Protein AF-A0A316C972-F1 (afdb_monomer)

Organism: Pseudaminobacter salicylatoxidans (NCBI:txid93369)

Radius of gyration: 25.48 Å; Cα contacts (8 Å, |Δi|>4): 4; chains: 1; bounding box: 49×30×60 Å

Foldseek 3Di:
DVVVVVVVVVVVVCVVVVVVVCVVPDDDPCRVPDDPDDPCPDPPCPPDPDD

Mean predicted aligned error: 11.37 Å

Structure (mmCIF, N/CA/C/O backbone):
data_AF-A0A316C972-F1
#
_entry.id   AF-A0A316C972-F1
#
loop_
_atom_site.group_PDB
_atom_site.i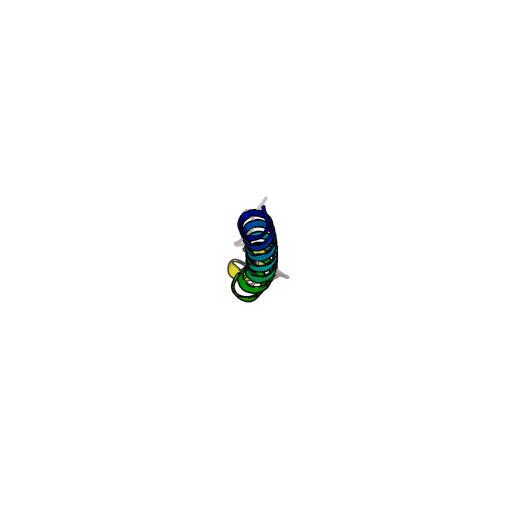d
_atom_site.type_symbol
_atom_site.label_atom_id
_atom_site.label_alt_id
_atom_site.label_comp_id
_atom_site.label_asym_id
_atom_site.label_entity_id
_atom_site.label_seq_id
_atom_site.pdbx_PDB_ins_code
_atom_site.Cartn_x
_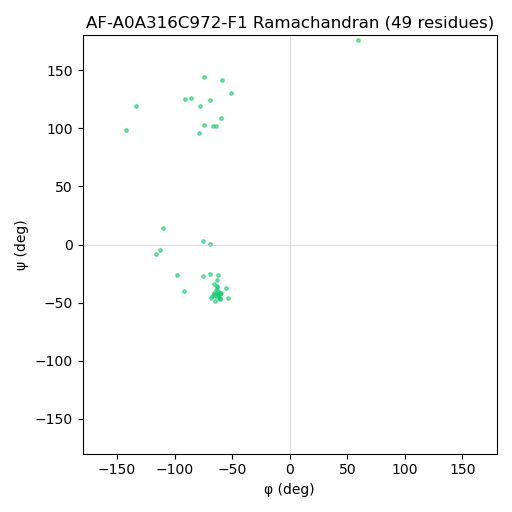atom_site.Cartn_y
_atom_site.Cartn_z
_atom_site.occupancy
_atom_site.B_iso_or_equiv
_atom_site.auth_seq_id
_atom_site.auth_comp_id
_atom_site.auth_asym_id
_atom_site.auth_atom_id
_atom_site.pdbx_PDB_model_num
ATOM 1 N N . MET A 1 1 ? -23.115 -0.322 23.724 1.00 80.19 1 MET A N 1
ATOM 2 C CA . MET A 1 1 ? -21.723 0.160 23.539 1.00 80.19 1 MET A CA 1
ATOM 3 C C . MET A 1 1 ? -20.761 -0.900 22.996 1.00 80.19 1 MET A C 1
ATOM 5 O O . MET A 1 1 ? -20.009 -0.572 22.094 1.00 80.19 1 MET A O 1
ATOM 9 N N . LYS A 1 2 ? -20.795 -2.163 23.457 1.00 93.06 2 LYS A N 1
ATOM 10 C CA . LYS A 1 2 ? -19.882 -3.231 22.982 1.00 93.06 2 LYS A CA 1
ATOM 11 C C . LYS A 1 2 ? -19.863 -3.417 21.453 1.00 93.06 2 LYS A C 1
ATOM 13 O O . LYS A 1 2 ? -18.790 -3.443 20.870 1.00 93.06 2 LYS A O 1
ATOM 18 N N . ALA A 1 3 ? -21.039 -3.452 20.819 1.00 96.00 3 ALA A N 1
ATOM 19 C CA . ALA A 1 3 ? -21.170 -3.597 19.364 1.00 96.00 3 ALA A CA 1
ATOM 20 C C . ALA A 1 3 ? -20.564 -2.422 18.569 1.00 96.00 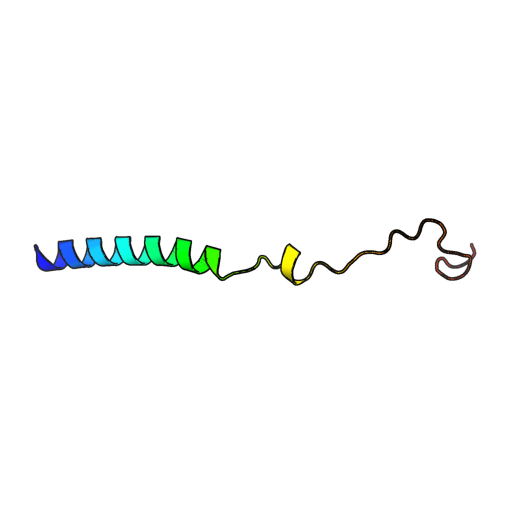3 ALA A C 1
ATOM 22 O O . ALA A 1 3 ? -19.985 -2.608 17.503 1.00 96.00 3 ALA A O 1
ATOM 23 N N . PHE A 1 4 ? -20.667 -1.205 19.107 1.00 97.06 4 PHE A N 1
ATOM 24 C CA . PHE A 1 4 ? -20.059 -0.025 18.494 1.00 97.06 4 PHE A CA 1
ATOM 25 C C . PHE A 1 4 ? -18.531 -0.102 18.572 1.00 97.06 4 PHE A C 1
ATOM 27 O O . PHE A 1 4 ? -17.851 0.072 17.568 1.00 97.06 4 PHE A O 1
ATOM 34 N N . ILE A 1 5 ? -17.995 -0.461 19.743 1.00 97.94 5 ILE A N 1
ATOM 35 C CA . ILE A 1 5 ? -16.550 -0.641 19.933 1.00 97.94 5 ILE A CA 1
ATOM 36 C C . ILE A 1 5 ? -16.015 -1.747 19.011 1.00 97.94 5 ILE A C 1
ATOM 38 O O . ILE A 1 5 ? -14.989 -1.550 18.367 1.00 97.94 5 ILE A O 1
ATOM 42 N N . SER A 1 6 ? -16.720 -2.876 18.872 1.00 97.75 6 SER A N 1
ATOM 43 C CA . SER A 1 6 ? -16.302 -3.936 17.944 1.00 97.75 6 SER A CA 1
ATOM 44 C C . SER A 1 6 ? -16.312 -3.486 16.482 1.00 97.75 6 SER A C 1
ATOM 46 O O . SER A 1 6 ? -15.423 -3.874 15.732 1.00 97.75 6 SER A O 1
ATOM 48 N N . ALA A 1 7 ? -17.272 -2.648 16.078 1.00 97.88 7 ALA A N 1
ATOM 49 C CA . ALA A 1 7 ? -17.316 -2.103 14.722 1.00 97.88 7 ALA A CA 1
ATOM 50 C C . ALA A 1 7 ? -16.129 -1.166 14.446 1.00 97.88 7 ALA A C 1
ATOM 52 O O . ALA A 1 7 ? -15.502 -1.268 13.394 1.00 97.88 7 ALA A O 1
ATOM 53 N N . VAL A 1 8 ? -15.771 -0.310 15.410 1.00 98.31 8 VAL A N 1
ATOM 54 C CA . VAL A 1 8 ? -14.589 0.562 15.309 1.00 98.31 8 VAL A CA 1
ATOM 55 C C . VAL A 1 8 ? -13.311 -0.267 15.178 1.00 98.31 8 VAL A C 1
ATOM 57 O O . VAL A 1 8 ? -12.496 -0.003 14.298 1.00 98.31 8 VAL A O 1
ATOM 60 N N . ILE A 1 9 ? -13.154 -1.308 16.000 1.00 98.44 9 ILE A N 1
ATOM 61 C CA . ILE A 1 9 ? -11.992 -2.205 15.930 1.00 98.44 9 ILE A CA 1
ATOM 62 C C . ILE A 1 9 ? -11.921 -2.896 14.562 1.00 98.44 9 ILE A C 1
ATOM 64 O O . ILE A 1 9 ? -10.865 -2.897 13.933 1.00 98.44 9 ILE A O 1
ATOM 68 N N . ALA A 1 10 ? -13.038 -3.436 14.067 1.00 98.38 10 ALA A N 1
ATOM 69 C CA . ALA A 1 10 ? -13.085 -4.079 12.756 1.00 98.38 10 ALA A CA 1
ATOM 70 C C . ALA A 1 10 ? -12.719 -3.108 11.620 1.00 98.38 10 ALA A C 1
ATOM 72 O O . ALA A 1 10 ? -11.954 -3.473 10.730 1.00 98.38 10 ALA A O 1
ATOM 73 N N . ALA A 1 11 ? -13.201 -1.864 11.672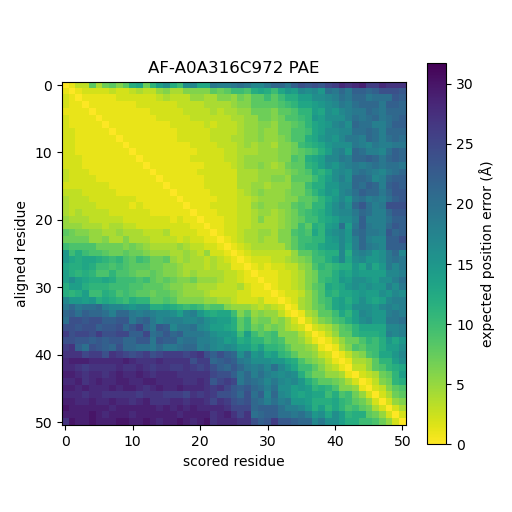 1.00 98.56 11 ALA A N 1
ATOM 74 C CA . ALA A 1 11 ? -12.866 -0.840 10.686 1.00 98.56 11 ALA A CA 1
ATOM 75 C C . ALA A 1 11 ? -11.363 -0.515 10.673 1.00 98.56 11 ALA A C 1
ATOM 77 O O . ALA A 1 11 ? -10.767 -0.432 9.601 1.00 98.56 11 ALA A O 1
ATOM 78 N N . ILE A 1 12 ? -10.735 -0.393 11.849 1.00 98.56 12 ILE A N 1
ATOM 79 C CA . ILE A 1 12 ? -9.286 -0.167 11.967 1.00 98.56 12 ILE A CA 1
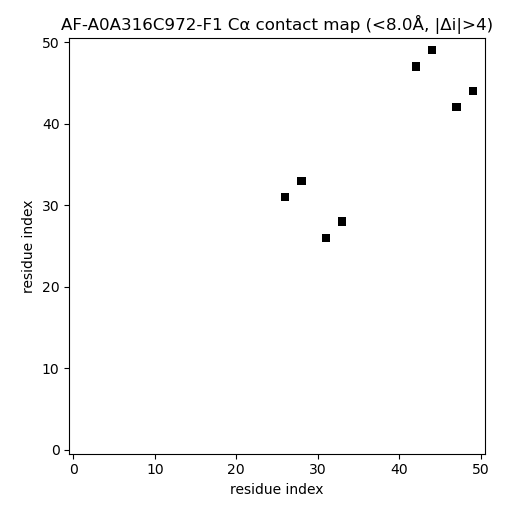ATOM 80 C C . ILE A 1 12 ? -8.508 -1.341 11.363 1.00 98.56 12 ILE A C 1
ATOM 82 O O . ILE A 1 12 ? -7.585 -1.129 10.579 1.00 98.56 12 ILE A O 1
ATOM 86 N N . ILE A 1 13 ? -8.902 -2.577 11.682 1.00 98.56 13 ILE A N 1
ATOM 87 C CA . ILE A 1 13 ? -8.256 -3.783 11.147 1.00 98.56 13 ILE A CA 1
ATOM 88 C C . ILE A 1 13 ? -8.356 -3.816 9.618 1.00 98.56 13 ILE A C 1
ATOM 90 O O . ILE A 1 13 ? -7.353 -4.047 8.947 1.00 98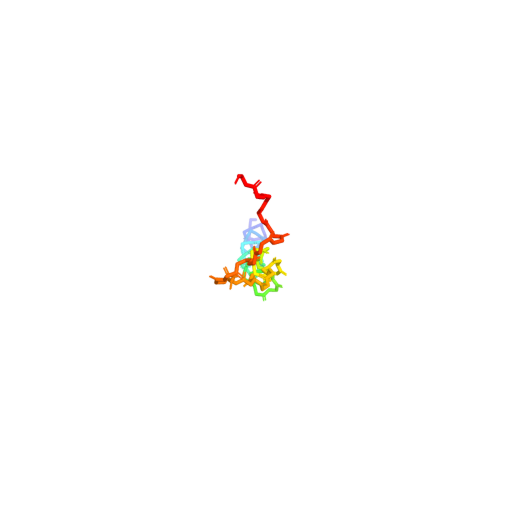.56 13 ILE A O 1
ATOM 94 N N . LEU A 1 14 ? -9.540 -3.545 9.062 1.00 98.31 14 LEU A N 1
ATOM 95 C CA . LEU A 1 14 ? -9.752 -3.521 7.614 1.00 98.31 14 LEU A CA 1
ATOM 96 C C . LEU A 1 14 ? -8.948 -2.413 6.928 1.00 98.31 14 LEU A C 1
ATOM 98 O O . LEU A 1 14 ? -8.395 -2.649 5.858 1.00 98.31 14 LEU A O 1
ATOM 102 N N . ALA A 1 15 ? -8.837 -1.232 7.540 1.00 97.81 15 ALA A N 1
ATOM 103 C CA . ALA A 1 15 ? -8.038 -0.134 6.999 1.00 97.81 15 ALA A CA 1
ATOM 104 C C . ALA A 1 15 ? -6.544 -0.490 6.935 1.00 97.81 15 ALA A C 1
ATOM 106 O O . ALA A 1 15 ? -5.896 -0.255 5.915 1.00 97.81 15 ALA A O 1
ATOM 107 N N . ILE A 1 16 ? -6.011 -1.104 7.997 1.00 97.69 16 ILE A N 1
ATOM 108 C CA . ILE A 1 16 ? -4.619 -1.570 8.038 1.00 97.69 16 ILE A CA 1
ATOM 109 C C . ILE A 1 16 ? -4.405 -2.680 7.004 1.00 97.69 16 ILE A C 1
ATOM 111 O O . ILE A 1 16 ? -3.474 -2.611 6.211 1.00 97.69 16 ILE A O 1
ATOM 115 N N . ALA A 1 17 ? -5.277 -3.689 6.966 1.00 97.31 17 ALA A N 1
ATOM 116 C CA . ALA A 1 17 ? -5.163 -4.774 5.994 1.00 97.31 17 ALA A CA 1
ATOM 117 C C . ALA A 1 17 ? -5.231 -4.253 4.547 1.00 97.31 17 ALA A C 1
ATOM 119 O O . ALA A 1 17 ? -4.444 -4.668 3.697 1.00 97.31 17 ALA A O 1
ATOM 120 N N . GLY A 1 18 ? -6.132 -3.304 4.284 1.00 96.69 18 GLY A N 1
ATOM 121 C CA . GLY A 1 18 ? -6.287 -2.661 2.987 1.00 96.69 18 GLY A CA 1
ATOM 122 C C . GLY A 1 18 ? -5.046 -1.889 2.546 1.00 96.69 18 GLY A C 1
ATOM 123 O O . GLY A 1 18 ? -4.683 -1.978 1.377 1.00 96.69 18 GLY A O 1
ATOM 124 N N . SER A 1 19 ? -4.355 -1.183 3.449 1.00 94.94 19 SER A N 1
ATOM 125 C CA . SER A 1 19 ? -3.147 -0.430 3.082 1.00 94.94 19 SER A CA 1
ATOM 126 C C . SER A 1 19 ? -2.005 -1.349 2.641 1.00 94.94 19 SER A C 1
ATOM 128 O O . SER A 1 19 ? -1.373 -1.091 1.616 1.00 94.94 19 SER A O 1
ATOM 130 N N . PHE A 1 20 ? -1.791 -2.461 3.351 1.00 94.88 20 PHE A N 1
ATOM 131 C CA . PHE A 1 20 ? -0.791 -3.460 2.973 1.00 94.88 20 PHE A CA 1
ATOM 132 C C . PHE A 1 20 ? -1.165 -4.194 1.683 1.00 94.88 20 PHE A C 1
ATOM 134 O O . PHE A 1 20 ? -0.317 -4.360 0.807 1.00 94.88 20 PHE A O 1
ATOM 141 N N . ALA A 1 21 ? -2.428 -4.603 1.537 1.00 95.56 21 ALA A N 1
ATOM 142 C CA . ALA A 1 21 ? -2.900 -5.278 0.331 1.00 95.56 21 ALA A CA 1
ATOM 143 C C . ALA A 1 21 ? -2.784 -4.374 -0.905 1.00 95.56 21 ALA A C 1
ATOM 145 O O . ALA A 1 21 ? -2.329 -4.819 -1.956 1.00 95.56 21 ALA A O 1
ATOM 146 N N . LEU A 1 22 ? -3.139 -3.093 -0.776 1.00 91.31 22 LEU A N 1
ATOM 147 C CA . LEU A 1 22 ? -3.051 -2.134 -1.872 1.00 91.31 22 LEU A CA 1
ATOM 148 C C . LEU A 1 22 ? -1.596 -1.894 -2.292 1.00 91.31 22 LEU A C 1
ATOM 150 O O . LEU A 1 22 ? -1.302 -1.918 -3.484 1.00 91.31 22 LEU A O 1
ATOM 154 N N . ALA A 1 23 ? -0.681 -1.747 -1.330 1.00 86.38 23 ALA A N 1
ATOM 155 C CA . 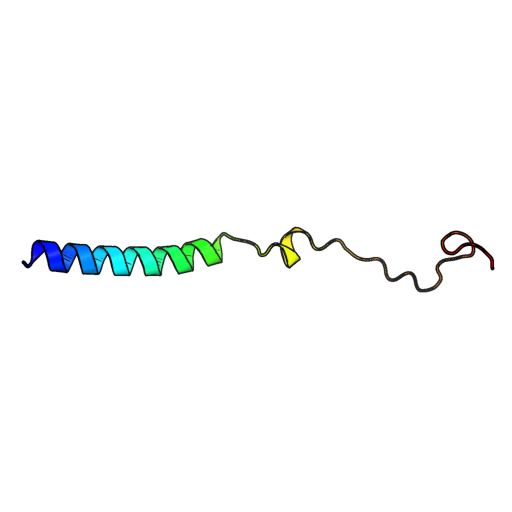ALA A 1 23 ? 0.747 -1.602 -1.605 1.00 86.38 23 ALA A CA 1
ATOM 156 C C . ALA A 1 23 ? 1.358 -2.839 -2.291 1.00 86.38 23 ALA A C 1
ATOM 158 O O . ALA A 1 23 ? 2.291 -2.699 -3.074 1.00 86.38 23 ALA A O 1
ATOM 159 N N . ALA A 1 24 ? 0.836 -4.040 -2.022 1.00 87.25 24 ALA A N 1
ATOM 160 C CA . ALA A 1 24 ? 1.304 -5.272 -2.656 1.00 87.25 24 ALA A CA 1
ATOM 161 C C . ALA A 1 24 ? 0.832 -5.429 -4.113 1.00 87.25 24 ALA A C 1
ATOM 163 O O . ALA A 1 24 ? 1.485 -6.117 -4.895 1.00 87.25 24 ALA A O 1
ATOM 164 N N . VAL A 1 25 ? -0.303 -4.824 -4.476 1.00 89.62 25 VAL A N 1
ATOM 165 C CA . VAL A 1 25 ? -0.902 -4.947 -5.817 1.00 89.62 25 VAL A CA 1
ATOM 166 C C . VAL A 1 25 ? -0.550 -3.757 -6.716 1.00 89.62 25 VAL A C 1
ATOM 168 O O . VAL A 1 25 ? -0.539 -3.890 -7.939 1.00 89.62 25 VAL A O 1
ATOM 171 N N . GLN A 1 26 ? -0.263 -2.588 -6.141 1.00 90.88 26 GLN A N 1
ATOM 172 C CA . GLN A 1 26 ? 0.059 -1.386 -6.905 1.00 90.88 26 GLN A CA 1
ATOM 173 C C . GLN A 1 26 ? 1.544 -1.308 -7.265 1.00 90.88 26 GLN A C 1
ATOM 175 O O . GLN A 1 26 ? 2.419 -1.311 -6.404 1.00 90.88 26 GLN A O 1
ATOM 180 N N . GLU A 1 27 ? 1.817 -1.141 -8.556 1.00 87.81 27 GLU A N 1
ATOM 181 C CA . GLU A 1 27 ? 3.141 -0.799 -9.069 1.00 87.81 27 GLU A CA 1
ATOM 182 C C . GLU A 1 27 ? 3.268 0.736 -9.163 1.00 87.81 27 GLU A C 1
ATOM 184 O O . GLU A 1 27 ? 2.420 1.376 -9.795 1.00 87.81 27 GLU A O 1
ATOM 189 N N . PRO A 1 28 ? 4.291 1.369 -8.555 1.00 85.44 28 PRO A N 1
ATOM 190 C CA . PRO A 1 28 ? 4.471 2.813 -8.642 1.00 85.44 28 PRO A CA 1
ATOM 191 C C . PRO A 1 28 ? 4.633 3.299 -10.086 1.00 85.44 28 PRO A C 1
ATOM 193 O O . PRO A 1 28 ? 5.345 2.690 -10.886 1.00 85.44 28 PRO A O 1
ATOM 196 N N . ALA A 1 29 ? 4.045 4.455 -10.409 1.00 84.19 29 ALA A N 1
ATOM 197 C CA . ALA A 1 29 ? 4.047 5.006 -11.768 1.00 84.19 29 ALA A CA 1
ATOM 198 C C . ALA A 1 29 ? 5.462 5.170 -12.355 1.00 84.19 29 ALA A C 1
ATOM 200 O O . ALA A 1 29 ? 5.683 4.876 -13.527 1.00 84.19 29 ALA A O 1
ATOM 201 N N . TYR A 1 30 ? 6.446 5.565 -11.539 1.00 80.19 30 TYR A N 1
ATOM 202 C CA . TYR A 1 30 ? 7.830 5.696 -12.003 1.00 80.19 30 TYR A CA 1
ATOM 203 C C . TYR A 1 30 ? 8.429 4.366 -12.478 1.00 80.19 30 TYR A C 1
ATOM 205 O O . TYR A 1 30 ? 9.341 4.386 -13.294 1.00 80.19 30 TYR A O 1
ATOM 213 N N . LYS A 1 31 ? 7.945 3.226 -11.968 1.00 82.81 31 LYS A N 1
ATOM 214 C CA . LYS A 1 31 ? 8.398 1.887 -12.354 1.00 82.81 31 LYS A CA 1
ATOM 215 C C . LYS A 1 31 ? 7.550 1.321 -13.492 1.00 82.81 31 LYS A C 1
ATOM 217 O O . LYS A 1 31 ? 8.113 0.770 -14.429 1.00 82.81 31 LYS A O 1
ATOM 222 N N . ALA A 1 32 ? 6.232 1.531 -13.471 1.00 84.12 32 ALA A N 1
ATOM 223 C CA . ALA A 1 32 ? 5.331 1.095 -14.542 1.00 84.12 32 ALA A CA 1
ATOM 224 C C . ALA A 1 32 ? 5.581 1.814 -15.883 1.00 84.12 32 ALA A C 1
ATOM 226 O O . ALA A 1 32 ? 5.434 1.212 -16.943 1.00 84.12 32 ALA A O 1
ATOM 227 N N . PHE A 1 33 ? 5.978 3.090 -15.839 1.00 82.69 33 PHE A N 1
ATOM 228 C CA . PHE A 1 33 ? 6.234 3.920 -17.022 1.00 82.69 33 PHE A CA 1
ATOM 229 C C . PHE A 1 33 ? 7.722 4.233 -17.225 1.00 82.69 33 PHE A C 1
ATOM 231 O O . PHE A 1 33 ? 8.067 5.119 -18.011 1.00 82.69 33 PHE A O 1
ATOM 238 N N . ALA A 1 34 ? 8.619 3.518 -16.536 1.00 82.25 34 ALA A N 1
ATOM 239 C CA . ALA A 1 34 ? 10.044 3.590 -16.827 1.00 82.25 34 ALA A CA 1
ATOM 240 C C . ALA A 1 34 ? 10.298 3.052 -18.240 1.00 82.25 34 ALA A C 1
ATOM 242 O O . ALA A 1 34 ? 10.319 1.845 -18.472 1.00 82.25 34 ALA A O 1
ATOM 243 N N . THR A 1 35 ? 10.505 3.952 -19.199 1.00 76.31 35 THR A N 1
ATOM 244 C CA . THR A 1 35 ? 11.039 3.565 -20.509 1.00 76.31 35 THR A CA 1
ATOM 245 C C . THR A 1 35 ? 12.530 3.267 -20.368 1.00 76.31 35 THR A C 1
ATOM 247 O O . THR A 1 35 ? 13.233 3.930 -19.599 1.00 76.31 35 THR A O 1
ATOM 250 N N . SER A 1 36 ? 13.043 2.277 -21.100 1.00 71.94 36 SER A N 1
ATOM 251 C CA . SER A 1 36 ? 14.487 2.073 -21.196 1.00 71.94 36 SER A CA 1
ATOM 252 C C . SER A 1 36 ? 15.100 3.262 -21.941 1.00 71.94 36 SER A C 1
ATOM 254 O O . SER A 1 36 ? 14.992 3.359 -23.163 1.00 71.94 36 SER A O 1
ATOM 256 N N . GLY A 1 37 ? 15.719 4.186 -21.209 1.00 67.88 37 GLY A N 1
ATOM 257 C CA . GLY A 1 37 ? 16.469 5.281 -21.814 1.00 67.88 37 GLY A CA 1
ATOM 258 C C . GLY A 1 37 ? 17.737 4.751 -22.482 1.00 67.88 37 GLY A C 1
ATOM 259 O O . GLY A 1 37 ? 18.560 4.111 -21.828 1.00 67.88 37 GLY A O 1
ATOM 260 N N . ALA A 1 38 ? 17.922 5.030 -23.771 1.00 69.94 38 ALA A N 1
ATOM 261 C CA . ALA A 1 38 ? 19.204 4.815 -24.428 1.00 69.94 38 ALA A CA 1
ATOM 262 C C . ALA A 1 38 ? 20.147 5.966 -24.051 1.00 69.94 38 ALA A C 1
ATOM 264 O O . ALA A 1 38 ? 19.866 7.130 -24.342 1.00 69.94 38 ALA A O 1
ATOM 265 N N . ARG A 1 39 ? 21.276 5.659 -23.401 1.00 66.69 39 ARG A N 1
ATOM 266 C CA . ARG A 1 39 ? 22.377 6.622 -23.290 1.00 66.69 39 ARG A CA 1
ATOM 267 C C . ARG A 1 39 ? 23.056 6.691 -24.647 1.00 66.69 39 ARG A C 1
ATOM 269 O O . ARG A 1 39 ? 23.798 5.786 -25.018 1.00 66.69 39 ARG A O 1
ATOM 276 N N . VAL A 1 40 ? 22.766 7.749 -25.388 1.00 66.62 40 VAL A N 1
ATOM 277 C CA . VAL A 1 40 ? 23.392 7.986 -26.682 1.00 66.62 40 VAL A CA 1
ATOM 278 C C . VAL A 1 40 ? 24.784 8.564 -26.421 1.00 66.62 40 VAL A C 1
ATOM 280 O O . VAL A 1 40 ? 24.925 9.745 -26.123 1.00 66.62 40 VAL A O 1
ATOM 283 N N . GLY A 1 41 ? 25.798 7.694 -26.425 1.00 69.06 41 GLY A N 1
ATOM 284 C CA . GLY A 1 41 ? 27.196 8.080 -26.187 1.00 69.06 41 GLY A CA 1
ATOM 285 C C . GLY A 1 41 ? 27.807 8.904 -27.325 1.00 69.06 41 GLY A C 1
ATOM 286 O O . GLY A 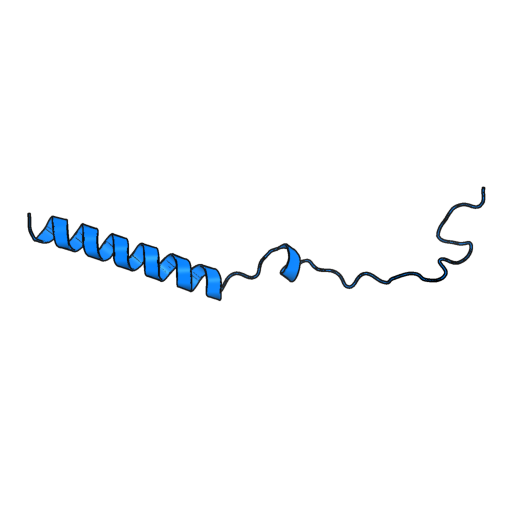1 41 ? 28.706 9.696 -27.076 1.00 69.06 41 GLY A O 1
ATOM 287 N N . ASP A 1 42 ? 27.280 8.749 -28.540 1.00 66.06 42 ASP A N 1
ATOM 288 C CA . ASP A 1 42 ? 27.605 9.554 -29.717 1.00 66.06 42 ASP A CA 1
ATOM 289 C C . ASP A 1 42 ? 26.307 9.779 -30.517 1.00 66.06 42 ASP A C 1
ATOM 291 O O . ASP A 1 42 ? 25.841 8.861 -31.197 1.00 66.06 42 ASP A O 1
ATOM 295 N N . PRO A 1 43 ? 25.633 10.936 -30.366 1.00 64.75 43 PRO A N 1
ATOM 296 C CA . PRO A 1 43 ? 24.342 11.189 -31.005 1.00 64.75 43 PRO A CA 1
ATOM 297 C C . PRO A 1 43 ? 24.382 11.343 -32.522 1.00 64.75 43 PRO A C 1
ATOM 299 O O . PRO A 1 43 ? 23.323 11.519 -33.129 1.00 64.75 43 PRO A O 1
ATOM 302 N N . GLY A 1 44 ? 25.558 11.222 -33.143 1.00 61.81 44 GLY A N 1
ATOM 303 C CA . GLY A 1 44 ? 25.723 11.475 -34.561 1.00 61.81 44 GLY A CA 1
ATOM 304 C C . GLY A 1 44 ? 25.322 12.905 -34.935 1.00 61.81 44 GLY A C 1
ATOM 305 O O . GLY A 1 44 ? 24.832 13.708 -34.140 1.00 61.81 44 GLY A O 1
ATOM 306 N N . HIS A 1 45 ? 25.520 13.243 -36.200 1.00 63.03 45 HIS A N 1
ATOM 307 C CA . HIS A 1 45 ? 25.261 14.581 -36.749 1.00 63.03 45 HIS A CA 1
ATOM 308 C C . HIS A 1 45 ? 23.760 14.872 -36.961 1.00 63.03 45 HIS A C 1
ATOM 310 O O . HIS A 1 45 ? 23.389 15.887 -37.541 1.00 63.03 45 HIS A O 1
ATOM 316 N N . ASN A 1 46 ? 22.889 13.938 -36.577 1.00 64.69 46 ASN A N 1
ATOM 317 C CA . ASN A 1 46 ? 21.484 13.868 -36.976 1.00 64.69 46 ASN A CA 1
ATOM 318 C C . ASN A 1 46 ? 20.497 14.117 -35.825 1.00 64.69 46 ASN A C 1
ATOM 320 O O . ASN A 1 46 ? 19.295 14.171 -36.078 1.00 64.69 46 ASN A O 1
ATOM 324 N N . LEU A 1 47 ? 20.973 14.266 -34.582 1.00 65.31 47 LEU A N 1
ATOM 325 C CA . LEU A 1 47 ? 20.118 14.464 -33.399 1.00 65.31 47 LEU A CA 1
ATOM 326 C C . LEU A 1 47 ? 20.301 15.824 -32.707 1.00 65.31 47 LEU A C 1
ATOM 328 O O . LEU A 1 47 ? 19.512 16.178 -31.835 1.00 65.31 47 LEU A O 1
ATOM 332 N N . VAL A 1 48 ? 21.291 16.615 -33.117 1.00 62.97 48 VAL A N 1
ATOM 333 C CA . VAL A 1 48 ? 21.457 18.016 -32.713 1.00 62.97 48 VAL A CA 1
ATOM 334 C C . VAL A 1 48 ? 21.739 18.805 -33.981 1.00 62.97 48 VAL A C 1
ATOM 336 O O . VAL A 1 48 ? 22.689 18.495 -34.695 1.00 62.97 48 VAL A O 1
ATOM 339 N N . GLY A 1 49 ? 20.868 19.766 -34.300 1.00 59.38 49 GLY A N 1
ATOM 340 C CA . GLY A 1 49 ? 21.042 20.634 -35.462 1.00 59.38 49 GLY A CA 1
ATOM 341 C C . GLY A 1 49 ? 22.440 21.247 -35.459 1.00 59.38 49 GLY A C 1
ATOM 342 O O . GLY A 1 49 ? 22.899 21.738 -34.430 1.00 59.38 49 GLY A O 1
ATOM 343 N N . ASN A 1 50 ? 23.109 21.151 -36.604 1.00 56.41 50 ASN A N 1
ATOM 344 C CA . ASN A 1 50 ? 24.449 21.666 -36.832 1.00 56.41 50 ASN A CA 1
ATOM 345 C C . ASN A 1 50 ? 24.446 23.189 -36.597 1.00 56.41 50 ASN A C 1
ATOM 347 O O . ASN A 1 50 ? 23.836 23.912 -37.387 1.00 56.41 50 ASN A O 1
ATOM 351 N N . TRP A 1 51 ? 25.062 23.649 -35.505 1.00 59.56 51 TRP A N 1
ATOM 352 C CA . TRP A 1 51 ? 25.377 25.068 -35.306 1.00 59.56 51 TRP A CA 1
ATOM 353 C C . TRP A 1 51 ? 26.563 25.462 -36.182 1.00 59.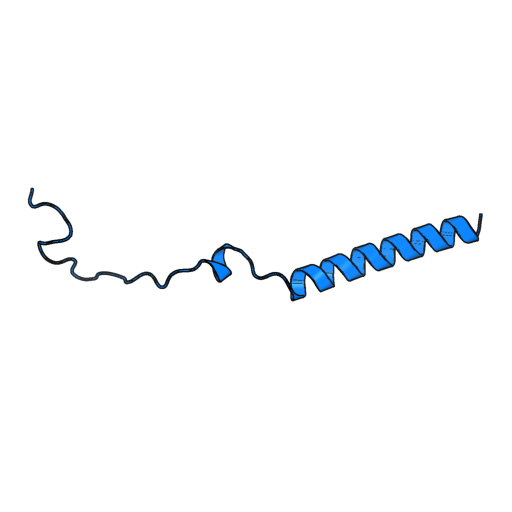56 51 TRP A C 1
ATOM 355 O O . TRP A 1 51 ? 27.539 24.677 -36.227 1.00 59.56 51 TRP A O 1
#

Solvent-accessible surface area (backbone atoms only — not comparable to full-atom values): 3381 Å² total; per-residue (Å²): 109,69,71,58,54,52,51,53,53,50,50,52,52,51,53,55,52,46,55,57,52,47,60,75,72,56,74,56,64,76,67,75,67,57,70,88,78,79,82,69,89,72,66,64,84,83,73,52,85,85,127

Secondary structure (DSSP, 8-state):
-HHHHHHHHHHHHHHHHHHHHHHHHPPPHHHHT-------SS-GGGSS---

Sequence (51 aa):
MKAFISAVIAAIILAIAGSFALAAVQEPAYKAFATSGARVGDPGHNLVGNW

pLDDT: mean 83.36, std 13.96, range [56.41, 98.56]